Protein AF-A6P7C8-F1 (afdb_monomer)

Structure (mmCIF, N/CA/C/O backbone):
data_AF-A6P7C8-F1
#
_entry.id   AF-A6P7C8-F1
#
loop_
_atom_site.group_PDB
_atom_site.id
_atom_site.type_symbol
_atom_site.label_atom_id
_atom_site.label_alt_id
_atom_site.label_comp_id
_atom_site.label_asym_id
_atom_site.label_entity_id
_atom_site.label_seq_id
_atom_site.pdbx_PDB_ins_code
_atom_site.Cartn_x
_atom_site.Cartn_y
_atom_site.Cartn_z
_atom_site.occupancy
_atom_site.B_iso_or_equiv
_atom_site.auth_seq_id
_atom_site.auth_comp_id
_atom_site.auth_asym_id
_atom_site.auth_atom_id
_atom_site.pdbx_PDB_model_num
ATOM 1 N N . CYS A 1 1 ? 6.472 -12.806 1.464 1.00 48.81 1 CYS A N 1
ATOM 2 C CA . CYS A 1 1 ? 7.279 -13.162 2.666 1.00 48.81 1 CYS A CA 1
ATOM 3 C C . CYS A 1 1 ? 7.886 -14.571 2.507 1.00 48.81 1 CYS A C 1
ATOM 5 O O . CYS A 1 1 ? 7.125 -15.529 2.482 1.00 48.81 1 CYS A O 1
ATOM 7 N N . LYS A 1 2 ? 9.208 -14.730 2.296 1.00 44.69 2 LYS A N 1
ATOM 8 C CA . LYS A 1 2 ? 9.827 -16.045 1.961 1.00 44.69 2 LYS A CA 1
ATOM 9 C C . LYS A 1 2 ? 10.763 -16.634 3.037 1.00 44.69 2 LYS A C 1
ATOM 11 O O . LYS A 1 2 ? 11.218 -17.757 2.859 1.00 44.69 2 LYS A O 1
ATOM 16 N N . THR A 1 3 ? 11.058 -15.936 4.137 1.00 52.66 3 THR A N 1
ATOM 17 C CA . THR A 1 3 ? 12.094 -16.350 5.106 1.00 52.66 3 THR A CA 1
ATOM 18 C C . THR A 1 3 ? 11.578 -16.362 6.548 1.00 52.66 3 THR A C 1
ATOM 20 O O . THR A 1 3 ? 10.946 -15.413 7.005 1.00 52.66 3 THR A O 1
ATOM 23 N N . THR A 1 4 ? 11.937 -17.404 7.304 1.00 58.28 4 THR A N 1
ATOM 24 C CA . THR A 1 4 ? 11.624 -17.595 8.738 1.00 58.28 4 THR A CA 1
ATOM 25 C C . THR A 1 4 ? 12.084 -16.420 9.619 1.00 58.28 4 THR A C 1
ATOM 27 O O . THR A 1 4 ? 11.530 -16.160 10.688 1.00 58.28 4 THR A O 1
ATOM 30 N N . ALA A 1 5 ? 13.083 -15.663 9.153 1.00 62.41 5 ALA A N 1
ATOM 31 C CA . ALA A 1 5 ? 13.573 -14.457 9.813 1.00 62.41 5 ALA A CA 1
ATOM 32 C C . ALA A 1 5 ? 12.548 -13.305 9.791 1.00 62.41 5 ALA A C 1
ATOM 34 O O . ALA A 1 5 ? 12.348 -12.658 10.816 1.00 62.41 5 ALA A O 1
ATOM 35 N N . SER A 1 6 ? 11.857 -13.075 8.667 1.00 62.72 6 SER A N 1
ATOM 36 C CA . SER A 1 6 ? 10.856 -12.003 8.555 1.00 62.72 6 SER A CA 1
ATOM 37 C C . SER A 1 6 ? 9.643 -12.257 9.453 1.00 62.72 6 SER A C 1
ATOM 39 O O . SER A 1 6 ? 9.142 -11.329 10.077 1.00 62.72 6 SER A O 1
ATOM 41 N N . GLU A 1 7 ? 9.219 -13.514 9.587 1.00 68.31 7 GLU A N 1
ATOM 42 C CA . GLU A 1 7 ? 8.116 -13.910 10.475 1.00 68.31 7 GLU A CA 1
ATOM 43 C C . GLU A 1 7 ? 8.477 -13.724 11.957 1.00 68.31 7 GLU A C 1
ATOM 45 O O . GLU A 1 7 ? 7.660 -13.263 12.754 1.00 68.31 7 GLU A O 1
ATOM 50 N N . THR A 1 8 ? 9.724 -14.025 12.328 1.00 71.75 8 THR A N 1
ATOM 51 C CA . THR A 1 8 ? 10.204 -13.864 13.709 1.00 71.75 8 THR A CA 1
ATOM 52 C C . THR A 1 8 ? 10.270 -12.388 14.109 1.00 71.75 8 THR A C 1
ATOM 54 O O . THR A 1 8 ? 9.769 -12.017 15.172 1.00 71.75 8 THR A O 1
ATOM 57 N N . VAL A 1 9 ? 10.805 -11.529 13.233 1.00 75.31 9 VAL A N 1
ATOM 58 C CA . VAL A 1 9 ? 10.829 -10.070 13.441 1.00 75.31 9 VAL A CA 1
ATOM 59 C C . VAL A 1 9 ? 9.409 -9.503 13.487 1.00 75.31 9 VAL A C 1
ATOM 61 O O . VAL A 1 9 ? 9.109 -8.655 14.326 1.00 75.31 9 VAL A O 1
ATOM 64 N N . TRP A 1 10 ? 8.504 -10.010 12.644 1.00 77.19 10 TRP A N 1
ATOM 65 C CA . TRP A 1 10 ? 7.104 -9.594 12.649 1.00 77.19 10 TRP A CA 1
ATOM 66 C C . TRP A 1 10 ? 6.409 -9.904 13.975 1.00 77.19 10 TRP A C 1
ATOM 68 O O . TRP A 1 10 ? 5.734 -9.042 14.538 1.00 77.19 10 TRP A O 1
ATOM 78 N N . ARG A 1 11 ? 6.594 -11.113 14.515 1.00 75.31 11 ARG A N 1
ATOM 79 C CA . ARG A 1 11 ? 6.020 -11.486 15.816 1.00 75.31 11 ARG A CA 1
ATOM 80 C C . ARG A 1 11 ? 6.572 -10.618 16.941 1.00 75.31 11 ARG A C 1
ATOM 82 O O . ARG A 1 11 ? 5.790 -10.124 17.741 1.00 75.31 11 ARG A O 1
ATOM 89 N N . GLN A 1 12 ? 7.880 -10.360 16.956 1.00 76.56 12 GLN A N 1
ATOM 90 C CA . GLN A 1 12 ? 8.496 -9.471 17.945 1.00 76.56 12 GLN A CA 1
ATOM 91 C C . GLN A 1 12 ? 7.923 -8.053 17.880 1.00 76.56 12 GLN A C 1
ATOM 93 O O . GLN A 1 12 ? 7.494 -7.521 18.898 1.00 76.56 12 GLN A O 1
ATOM 98 N N . ALA A 1 13 ? 7.856 -7.455 16.690 1.00 76.44 13 ALA A N 1
ATOM 99 C CA . ALA A 1 13 ? 7.308 -6.112 16.521 1.00 76.44 13 ALA A CA 1
ATOM 100 C C . ALA A 1 13 ? 5.818 -6.025 16.894 1.00 76.44 13 ALA A C 1
ATOM 102 O O . ALA A 1 13 ? 5.374 -5.001 17.409 1.00 76.44 13 ALA A O 1
ATOM 103 N N . THR A 1 14 ? 5.067 -7.113 16.696 1.00 78.31 14 THR A N 1
ATOM 104 C CA . THR A 1 14 ? 3.668 -7.217 17.135 1.00 78.31 14 THR A CA 1
ATOM 105 C C . THR A 1 14 ? 3.567 -7.230 18.661 1.00 78.31 14 THR A C 1
ATOM 107 O O . THR A 1 14 ? 2.759 -6.493 19.212 1.00 78.31 14 THR A O 1
ATOM 110 N N . THR A 1 15 ? 4.435 -7.974 19.359 1.00 78.88 15 THR A N 1
ATOM 111 C CA . THR A 1 15 ? 4.472 -8.004 20.834 1.00 78.88 15 THR A CA 1
ATOM 112 C C . THR A 1 15 ? 4.719 -6.626 21.451 1.00 78.88 15 THR A C 1
ATOM 114 O O . THR A 1 15 ? 4.194 -6.331 22.520 1.00 78.88 15 THR A O 1
ATOM 117 N N . TYR A 1 16 ? 5.509 -5.779 20.787 1.00 80.69 16 TYR A N 1
ATOM 118 C CA . TYR A 1 16 ? 5.839 -4.435 21.268 1.00 80.69 16 TYR A CA 1
ATOM 119 C C . TYR A 1 16 ? 4.923 -3.333 20.716 1.00 80.69 16 TYR A C 1
ATOM 121 O O . TYR A 1 16 ? 5.182 -2.162 20.985 1.00 80.69 16 TYR A O 1
ATOM 129 N N . GLY A 1 17 ? 3.881 -3.680 19.949 1.00 81.25 17 GLY A N 1
ATOM 130 C CA . GLY A 1 17 ? 2.959 -2.699 19.373 1.00 81.25 17 GLY A CA 1
ATOM 131 C C . GLY A 1 17 ? 3.664 -1.677 18.481 1.00 81.2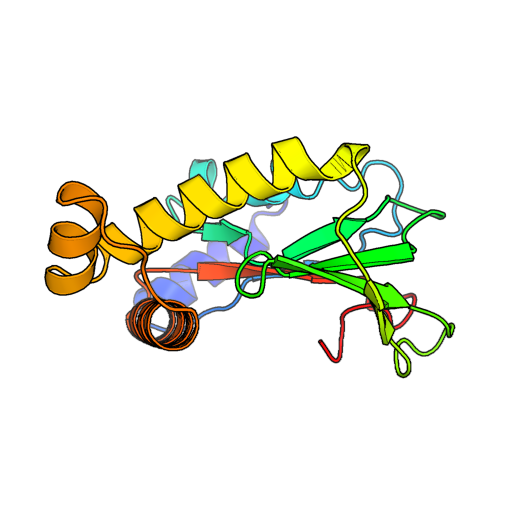5 17 GLY A C 1
ATOM 132 O O . GLY A 1 17 ? 3.342 -0.495 18.525 1.00 81.25 17 GLY A O 1
ATOM 133 N N . VAL A 1 18 ? 4.664 -2.108 17.705 1.00 84.38 18 VAL A N 1
ATOM 134 C CA . VAL A 1 18 ? 5.451 -1.197 16.865 1.00 84.38 18 VAL A CA 1
ATOM 135 C C . VAL A 1 18 ? 4.729 -0.964 15.529 1.00 84.38 18 VAL A C 1
ATOM 137 O O . VAL A 1 18 ? 4.510 -1.939 14.789 1.00 84.38 18 VAL A O 1
ATOM 140 N N . PRO A 1 19 ? 4.410 0.301 15.180 1.00 85.94 19 PRO A N 1
ATOM 141 C CA . PRO A 1 19 ? 3.892 0.678 13.867 1.00 85.94 19 PRO A CA 1
ATOM 142 C C . PRO A 1 19 ? 4.852 0.254 12.763 1.00 85.94 19 PRO A C 1
ATOM 144 O O . PRO A 1 19 ? 6.064 0.470 12.861 1.00 85.94 19 PRO A O 1
ATOM 147 N N . ARG A 1 20 ? 4.322 -0.364 11.709 1.00 84.94 20 ARG A N 1
ATOM 148 C CA . ARG A 1 20 ? 5.135 -0.938 10.635 1.00 84.94 20 ARG A CA 1
ATOM 149 C C . ARG A 1 20 ? 4.587 -0.567 9.277 1.00 84.94 20 ARG A C 1
ATOM 151 O O . ARG A 1 20 ? 3.388 -0.608 9.037 1.00 84.94 20 ARG A O 1
ATOM 158 N N . VAL A 1 21 ? 5.523 -0.302 8.385 1.00 87.06 21 VAL A N 1
ATOM 159 C CA . VAL A 1 21 ? 5.284 -0.093 6.967 1.00 87.06 21 VAL A CA 1
ATOM 160 C C . VAL A 1 21 ? 6.025 -1.194 6.224 1.00 87.06 21 VAL A C 1
ATOM 162 O O . VAL A 1 21 ? 7.169 -1.517 6.562 1.00 87.06 21 VAL A O 1
ATOM 165 N N . VAL A 1 22 ? 5.370 -1.810 5.246 1.00 85.62 22 VAL A N 1
ATOM 166 C CA . VAL A 1 22 ? 5.977 -2.871 4.446 1.00 85.62 22 VAL A CA 1
ATOM 167 C C . VAL A 1 22 ? 6.500 -2.253 3.163 1.00 85.62 22 VAL A C 1
ATOM 169 O O . VAL A 1 22 ? 5.741 -1.682 2.395 1.00 85.62 22 VAL A O 1
ATOM 172 N N . PHE A 1 23 ? 7.791 -2.415 2.903 1.00 84.50 23 PHE A N 1
ATOM 173 C CA . PHE A 1 23 ? 8.394 -2.011 1.640 1.00 84.50 23 PHE A CA 1
ATOM 174 C C . PHE A 1 23 ? 8.852 -3.250 0.871 1.00 84.50 23 PHE A C 1
ATOM 176 O O . PHE A 1 23 ? 9.784 -3.950 1.287 1.00 84.50 23 PHE A O 1
ATOM 183 N N . VAL A 1 24 ? 8.178 -3.547 -0.240 1.00 83.00 24 VAL A N 1
ATOM 184 C CA . VAL A 1 24 ? 8.558 -4.633 -1.145 1.00 83.00 24 VAL A CA 1
ATOM 185 C C . VAL A 1 24 ? 9.664 -4.120 -2.060 1.00 83.00 24 VAL A C 1
ATOM 187 O O . VAL A 1 24 ? 9.429 -3.363 -2.996 1.00 83.00 24 VAL A O 1
ATOM 190 N N . ASN A 1 25 ? 10.890 -4.535 -1.745 1.00 76.12 25 ASN A N 1
ATOM 191 C CA . ASN A 1 25 ? 12.093 -4.177 -2.489 1.00 76.12 25 ASN A CA 1
ATOM 192 C C . ASN A 1 25 ? 12.486 -5.280 -3.488 1.00 76.12 25 ASN A C 1
ATOM 194 O O . ASN A 1 25 ? 12.151 -6.451 -3.294 1.00 76.12 25 ASN A O 1
ATOM 198 N N . LYS A 1 26 ? 13.329 -4.924 -4.464 1.00 67.44 26 LYS A N 1
ATOM 199 C CA . LYS A 1 26 ? 13.892 -5.795 -5.513 1.00 67.44 26 LYS A CA 1
ATOM 200 C C . LYS A 1 26 ? 12.894 -6.220 -6.588 1.00 67.44 26 LYS A C 1
ATOM 202 O O . LYS A 1 26 ? 12.927 -7.365 -7.039 1.00 67.44 26 LYS A O 1
ATOM 207 N N . MET A 1 27 ? 12.052 -5.284 -7.024 1.00 65.81 27 MET A N 1
ATOM 208 C CA . MET A 1 27 ? 11.200 -5.482 -8.203 1.00 65.81 27 MET A CA 1
ATOM 209 C C . MET A 1 27 ? 11.996 -5.674 -9.503 1.00 65.81 27 MET A C 1
ATOM 211 O O . MET A 1 27 ? 11.446 -6.146 -10.485 1.00 65.81 27 MET A O 1
ATOM 215 N N . ASP A 1 28 ? 13.296 -5.374 -9.493 1.00 63.88 28 ASP A N 1
ATOM 216 C CA . ASP A 1 28 ? 14.247 -5.585 -10.589 1.00 63.88 28 ASP A CA 1
ATOM 217 C C . ASP A 1 28 ? 14.673 -7.052 -10.803 1.00 63.88 28 ASP A C 1
ATOM 219 O O . ASP A 1 28 ? 15.397 -7.346 -11.751 1.00 63.88 28 ASP A O 1
ATOM 223 N N . LYS A 1 29 ? 14.252 -7.996 -9.950 1.00 64.88 29 LYS A N 1
ATOM 224 C CA . LYS A 1 29 ? 14.655 -9.408 -10.064 1.00 64.88 29 LYS A CA 1
ATOM 225 C C . LYS A 1 29 ? 13.652 -10.270 -10.818 1.00 64.88 29 LYS A C 1
ATOM 227 O O . LYS A 1 29 ? 12.456 -10.170 -10.578 1.00 64.88 29 LYS A O 1
ATOM 232 N N . ILE A 1 30 ? 14.184 -11.229 -11.584 1.00 58.25 30 ILE A N 1
ATOM 233 C CA . ILE A 1 30 ? 13.390 -12.237 -12.295 1.00 58.25 30 ILE A CA 1
ATOM 234 C C . ILE A 1 30 ? 12.431 -12.963 -11.341 1.00 58.25 30 ILE A C 1
ATOM 236 O O . ILE A 1 30 ? 12.868 -13.566 -10.352 1.00 58.25 30 ILE A O 1
ATOM 240 N N . GLY A 1 31 ? 11.131 -12.898 -11.641 1.00 62.50 31 GLY A N 1
ATOM 241 C CA . GLY A 1 31 ? 10.061 -13.477 -10.817 1.00 62.50 31 GLY A CA 1
ATOM 242 C C . GLY A 1 31 ? 9.643 -12.631 -9.606 1.00 62.50 31 GLY A C 1
ATOM 243 O O . GLY A 1 31 ? 9.122 -13.180 -8.627 1.00 62.50 31 GLY A O 1
ATOM 244 N N . ALA A 1 32 ? 9.906 -11.321 -9.628 1.00 67.00 32 ALA A N 1
ATOM 245 C CA . ALA A 1 32 ? 9.358 -10.382 -8.658 1.00 67.00 32 ALA A CA 1
ATOM 246 C C . ALA A 1 32 ? 7.854 -10.194 -8.891 1.00 67.00 32 ALA A C 1
ATOM 248 O O . ALA A 1 32 ? 7.429 -9.521 -9.823 1.00 67.00 32 ALA A O 1
ATOM 249 N N . ASP A 1 33 ? 7.056 -10.782 -8.005 1.00 79.19 33 ASP A N 1
ATOM 250 C CA . ASP A 1 33 ? 5.606 -10.630 -7.996 1.00 79.19 33 ASP A CA 1
ATOM 251 C C . ASP A 1 33 ? 5.186 -9.879 -6.725 1.00 79.19 33 ASP A C 1
ATOM 253 O O . ASP A 1 33 ? 5.332 -10.363 -5.589 1.00 79.19 33 ASP A O 1
ATOM 257 N N . PHE A 1 34 ? 4.725 -8.645 -6.934 1.00 82.62 34 PHE A N 1
ATOM 258 C CA . PHE A 1 34 ? 4.286 -7.751 -5.872 1.00 82.62 34 PHE A CA 1
ATOM 259 C C . PHE A 1 34 ? 2.995 -8.253 -5.222 1.00 82.62 34 PHE A C 1
ATOM 261 O O . PHE A 1 34 ? 2.944 -8.383 -3.997 1.00 82.62 34 PHE A O 1
ATOM 268 N N . LEU A 1 35 ? 1.995 -8.618 -6.025 1.00 83.00 35 LEU A N 1
ATOM 269 C CA . LEU A 1 35 ? 0.699 -9.095 -5.544 1.00 83.00 35 LEU A CA 1
ATOM 270 C C . LEU A 1 35 ? 0.851 -10.393 -4.753 1.00 83.00 35 LEU A C 1
ATOM 272 O O . LEU A 1 35 ? 0.318 -10.519 -3.650 1.00 83.00 35 LEU A O 1
ATOM 276 N N . TYR A 1 36 ? 1.683 -11.315 -5.232 1.00 84.44 36 TYR A N 1
ATOM 277 C CA . TYR A 1 36 ? 2.025 -12.527 -4.491 1.00 84.44 36 TYR A CA 1
ATOM 278 C C . TYR A 1 36 ? 2.721 -12.218 -3.155 1.00 84.44 36 TYR A C 1
ATOM 280 O O . TYR A 1 36 ? 2.511 -12.896 -2.141 1.00 84.44 36 TYR A O 1
ATOM 288 N N . SER A 1 37 ? 3.571 -11.188 -3.124 1.00 83.00 37 SER A N 1
ATOM 289 C CA . SER A 1 37 ? 4.253 -10.759 -1.901 1.00 83.00 37 SER A CA 1
ATOM 290 C C . SER A 1 37 ? 3.284 -10.162 -0.882 1.00 83.00 37 SER A C 1
ATOM 292 O O . SER A 1 37 ? 3.420 -10.478 0.303 1.00 83.00 37 SER A O 1
ATOM 294 N N . VAL A 1 38 ? 2.302 -9.374 -1.334 1.00 85.25 38 VAL A N 1
ATOM 295 C CA . VAL A 1 38 ? 1.200 -8.843 -0.515 1.00 85.25 38 VAL A CA 1
ATOM 296 C C . VAL A 1 38 ? 0.322 -9.982 0.008 1.00 85.25 38 VAL A C 1
ATOM 298 O O . VAL A 1 38 ? 0.120 -10.088 1.217 1.00 85.25 38 VAL A O 1
ATOM 301 N N . GLY A 1 39 ? -0.106 -10.900 -0.864 1.00 84.56 39 GLY A N 1
ATOM 302 C CA . GLY A 1 39 ? -0.922 -12.059 -0.487 1.00 84.56 39 GLY A CA 1
ATOM 303 C C . GLY A 1 39 ? -0.239 -12.936 0.563 1.00 84.56 39 GLY A C 1
ATOM 304 O O . GLY A 1 39 ? -0.808 -13.217 1.614 1.00 84.56 39 GLY A O 1
ATOM 305 N N . THR A 1 40 ? 1.048 -13.255 0.379 1.00 83.06 40 THR A N 1
ATOM 306 C CA . THR A 1 40 ? 1.780 -14.041 1.389 1.00 83.06 40 THR A CA 1
ATOM 307 C C . THR A 1 40 ? 1.935 -13.339 2.737 1.00 83.06 40 THR A C 1
ATOM 309 O O . THR A 1 40 ? 2.140 -14.031 3.734 1.00 83.06 40 THR A O 1
ATOM 312 N N . LEU A 1 41 ? 1.885 -12.004 2.808 1.00 82.50 41 LEU A N 1
ATOM 313 C CA . LEU A 1 41 ? 1.864 -11.296 4.094 1.00 82.50 41 LEU A CA 1
ATOM 314 C C . LEU A 1 41 ? 0.528 -11.511 4.806 1.00 82.50 41 LEU A C 1
ATOM 316 O O . LEU A 1 41 ? 0.537 -11.845 5.989 1.00 82.50 41 LEU A O 1
ATOM 320 N N . ARG A 1 42 ? -0.593 -11.400 4.087 1.00 82.88 42 ARG A N 1
ATOM 321 C CA . ARG A 1 42 ? -1.930 -11.661 4.639 1.00 82.88 42 ARG A CA 1
ATOM 322 C C . ARG A 1 42 ? -2.066 -13.111 5.094 1.00 82.88 42 ARG A C 1
ATOM 324 O O . ARG A 1 42 ? -2.358 -13.359 6.258 1.00 82.88 42 ARG A O 1
ATOM 331 N N . ASP A 1 43 ? -1.730 -14.061 4.227 1.00 82.50 43 ASP A N 1
ATOM 332 C CA . ASP A 1 43 ? -1.951 -15.486 4.492 1.00 82.50 43 ASP A CA 1
ATOM 333 C C . ASP A 1 43 ? -1.075 -16.027 5.627 1.00 82.50 43 ASP A C 1
ATOM 335 O O . ASP A 1 43 ? -1.520 -16.837 6.439 1.00 82.50 43 ASP A O 1
ATOM 339 N N . ARG A 1 44 ? 0.197 -15.606 5.693 1.00 80.50 44 ARG A N 1
ATOM 340 C CA . ARG A 1 44 ? 1.156 -16.165 6.663 1.00 80.50 44 ARG A CA 1
ATOM 341 C C . ARG A 1 44 ? 1.222 -15.400 7.971 1.00 80.50 44 ARG A C 1
ATOM 343 O O . ARG A 1 44 ? 1.463 -16.006 9.013 1.00 80.50 44 ARG A O 1
ATOM 350 N N . LEU A 1 45 ? 1.099 -14.075 7.915 1.00 78.12 45 LEU A N 1
ATOM 351 C CA . LEU A 1 45 ? 1.236 -13.221 9.094 1.00 78.12 45 LEU A CA 1
ATOM 352 C C . LEU A 1 45 ? -0.117 -12.810 9.669 1.00 78.12 45 LEU A C 1
ATOM 354 O O . LEU A 1 45 ? -0.119 -12.192 10.731 1.00 78.12 45 LEU A O 1
ATOM 358 N N . GLN A 1 46 ? -1.226 -13.131 8.984 1.00 80.38 46 GLN A N 1
ATOM 359 C CA . GLN A 1 46 ? -2.575 -12.653 9.316 1.00 80.38 46 GLN A CA 1
ATOM 360 C C . GLN A 1 46 ? -2.593 -11.134 9.525 1.00 80.38 46 GLN A C 1
ATOM 362 O O . GLN A 1 46 ? -3.285 -10.604 10.387 1.00 80.38 46 GLN A O 1
ATOM 367 N N . ALA A 1 47 ? -1.752 -10.438 8.759 1.00 82.38 47 ALA A N 1
ATOM 368 C CA . ALA A 1 47 ? -1.605 -9.000 8.820 1.00 82.38 47 ALA A CA 1
ATOM 369 C C . ALA A 1 47 ? -2.593 -8.357 7.851 1.00 82.38 47 ALA A C 1
ATOM 371 O O . ALA A 1 47 ? -2.666 -8.772 6.693 1.00 82.38 47 ALA A O 1
ATOM 372 N N . ASN A 1 48 ? -3.277 -7.307 8.301 1.00 86.56 48 ASN A N 1
ATOM 373 C CA . ASN A 1 48 ? -4.112 -6.457 7.458 1.00 86.56 48 ASN A CA 1
ATOM 374 C C . ASN A 1 48 ? -3.231 -5.570 6.552 1.00 86.56 48 ASN A C 1
ATOM 376 O O . ASN A 1 48 ? -3.061 -4.369 6.770 1.00 86.56 48 ASN A O 1
ATOM 380 N N . ALA A 1 49 ? -2.528 -6.206 5.613 1.00 87.75 49 ALA A N 1
ATOM 381 C CA . ALA A 1 49 ? -1.532 -5.575 4.761 1.00 87.75 49 ALA A CA 1
ATOM 382 C C . ALA A 1 49 ? -2.135 -5.258 3.392 1.00 87.75 49 ALA A C 1
ATOM 384 O O . ALA A 1 49 ? -2.440 -6.176 2.632 1.00 87.75 49 ALA A O 1
ATOM 385 N N . HIS A 1 50 ? -2.308 -3.980 3.060 1.00 89.88 50 HIS A N 1
ATOM 386 C CA . HIS A 1 50 ? -2.897 -3.551 1.786 1.00 89.88 50 HIS A CA 1
ATOM 387 C C . HIS A 1 50 ? -1.895 -2.757 0.960 1.00 89.88 50 HIS A C 1
ATOM 389 O O . HIS A 1 50 ? -1.131 -1.947 1.487 1.00 89.88 50 HIS A O 1
ATOM 395 N N . ALA A 1 51 ? -1.896 -3.018 -0.345 1.00 90.25 51 ALA A N 1
ATOM 396 C CA . ALA A 1 51 ? -1.121 -2.241 -1.293 1.00 90.25 51 ALA A CA 1
ATOM 397 C C . ALA A 1 51 ? -1.661 -0.811 -1.329 1.00 90.25 51 ALA A C 1
ATOM 399 O O . ALA A 1 51 ? -2.848 -0.605 -1.560 1.00 90.25 51 ALA A O 1
ATOM 400 N N . ILE A 1 52 ? -0.780 0.159 -1.095 1.00 90.12 52 ILE A N 1
ATOM 401 C CA . ILE A 1 52 ? -1.070 1.580 -1.339 1.00 90.12 52 ILE A CA 1
ATOM 402 C C . ILE A 1 52 ? -0.419 2.071 -2.633 1.00 90.12 52 ILE A C 1
ATOM 404 O O . ILE A 1 52 ? -0.802 3.104 -3.170 1.00 90.12 52 ILE A O 1
ATOM 408 N N . GLN A 1 53 ? 0.544 1.303 -3.145 1.00 88.81 53 GLN A N 1
ATOM 409 C CA . GLN A 1 53 ? 1.210 1.547 -4.412 1.00 88.81 53 GLN A CA 1
ATOM 410 C C . GLN A 1 53 ? 1.244 0.267 -5.244 1.00 88.81 53 GLN A C 1
ATOM 412 O O . GLN A 1 53 ? 1.410 -0.825 -4.696 1.00 88.81 53 GLN A O 1
ATOM 417 N N . LEU A 1 54 ? 1.134 0.410 -6.562 1.00 88.12 54 LEU A N 1
ATOM 418 C CA . LEU A 1 54 ? 1.265 -0.679 -7.527 1.00 88.12 54 LEU A CA 1
ATOM 419 C C . LEU A 1 54 ? 2.458 -0.399 -8.460 1.00 88.12 54 LEU A C 1
ATOM 421 O O . LEU A 1 54 ? 2.579 0.714 -8.963 1.00 88.12 54 LEU A O 1
ATOM 425 N N . PRO A 1 55 ? 3.368 -1.356 -8.699 1.00 86.62 55 PRO A N 1
ATOM 426 C CA . PRO A 1 55 ? 4.474 -1.144 -9.626 1.00 86.62 55 PRO A CA 1
ATOM 427 C C . PRO A 1 55 ? 3.992 -1.157 -11.083 1.00 86.62 55 PRO A C 1
ATOM 429 O O . PRO A 1 55 ? 3.192 -2.010 -11.464 1.00 86.62 55 PRO A O 1
ATOM 432 N N . ILE A 1 56 ? 4.526 -0.249 -11.901 1.00 85.56 56 ILE A N 1
ATOM 433 C CA . ILE A 1 56 ? 4.349 -0.257 -13.357 1.00 85.56 56 ILE A CA 1
ATOM 434 C C . ILE A 1 56 ? 5.524 -1.013 -13.968 1.00 85.56 56 ILE A C 1
ATOM 436 O O . ILE A 1 56 ? 6.682 -0.591 -13.860 1.00 85.56 56 ILE A O 1
ATOM 440 N N . GLY A 1 57 ? 5.206 -2.139 -14.601 1.00 81.00 57 GLY A N 1
ATOM 441 C CA . GLY A 1 57 ? 6.183 -3.092 -15.103 1.00 81.00 57 GLY A CA 1
ATOM 442 C C . GLY A 1 57 ? 6.894 -3.879 -13.997 1.00 81.00 57 GLY A C 1
ATOM 443 O O . GLY A 1 57 ? 6.611 -3.763 -12.803 1.00 81.00 57 GLY A O 1
ATOM 444 N N . ALA A 1 58 ? 7.831 -4.725 -14.410 1.00 74.12 58 ALA A N 1
ATOM 445 C CA . ALA A 1 58 ? 8.629 -5.567 -13.529 1.00 74.12 58 ALA A CA 1
ATOM 446 C C . ALA A 1 58 ? 10.037 -5.741 -14.105 1.00 74.12 58 ALA A C 1
ATOM 448 O O . ALA A 1 58 ? 10.264 -5.537 -15.300 1.00 74.12 58 ALA A O 1
ATOM 449 N N . GLU A 1 59 ? 10.976 -6.155 -13.258 1.00 71.94 59 GLU A N 1
ATOM 450 C CA . GLU A 1 59 ? 12.337 -6.516 -13.649 1.00 71.94 59 GLU A CA 1
ATOM 451 C C . GLU A 1 59 ? 13.087 -5.343 -14.314 1.00 71.94 59 GLU A C 1
ATOM 453 O O . GLU A 1 59 ? 13.309 -4.277 -13.716 1.00 71.94 59 GLU A O 1
ATOM 458 N N . ASP A 1 60 ? 13.489 -5.530 -15.569 1.00 68.62 60 ASP A N 1
ATOM 459 C CA . ASP A 1 60 ? 14.146 -4.505 -16.363 1.00 68.62 60 ASP A CA 1
ATOM 460 C C . ASP A 1 60 ? 13.200 -3.412 -16.855 1.00 68.62 60 ASP A C 1
ATOM 462 O O . ASP A 1 60 ? 13.639 -2.271 -16.995 1.00 68.62 60 ASP A O 1
ATOM 466 N N . ASN A 1 61 ? 11.905 -3.717 -16.939 1.00 74.00 61 ASN A N 1
ATOM 467 C CA . ASN A 1 61 ? 10.847 -2.814 -17.390 1.00 74.00 61 ASN A CA 1
ATOM 468 C C . ASN A 1 61 ? 10.146 -2.088 -16.228 1.00 74.00 61 ASN A C 1
ATOM 470 O O . ASN A 1 61 ? 9.022 -1.625 -16.382 1.00 74.00 61 ASN A O 1
ATOM 474 N N . PHE A 1 62 ? 10.756 -2.024 -15.038 1.00 76.38 62 PHE A N 1
ATOM 475 C CA . PHE A 1 62 ? 10.207 -1.223 -13.943 1.00 76.38 62 PHE A CA 1
ATOM 476 C C . PHE A 1 62 ? 10.385 0.275 -14.240 1.00 76.38 62 PHE A C 1
ATOM 478 O O . PHE A 1 62 ? 11.484 0.836 -14.115 1.00 76.38 62 PHE A O 1
ATOM 485 N N . GLU A 1 63 ? 9.289 0.909 -14.646 1.00 77.56 63 GLU A N 1
ATOM 486 C CA . GLU A 1 63 ? 9.267 2.279 -15.170 1.00 77.56 63 GLU A CA 1
ATOM 487 C C . GLU A 1 63 ? 8.636 3.281 -14.200 1.00 77.56 63 GLU A C 1
ATOM 489 O O . GLU A 1 63 ? 8.964 4.469 -14.241 1.00 77.56 63 GLU A O 1
ATOM 494 N N . GLY A 1 64 ? 7.786 2.818 -13.283 1.00 82.00 64 GLY A N 1
ATOM 495 C CA . GLY A 1 64 ? 7.023 3.707 -12.418 1.00 82.00 64 GLY A CA 1
ATOM 496 C C . GLY A 1 64 ? 6.278 3.008 -11.291 1.00 82.00 64 GLY A C 1
ATOM 497 O O . GLY A 1 64 ? 6.355 1.791 -11.118 1.00 82.00 64 GLY A O 1
ATOM 498 N N . ILE A 1 65 ? 5.541 3.805 -10.528 1.00 87.00 65 ILE A N 1
ATOM 499 C CA . ILE A 1 65 ? 4.613 3.356 -9.490 1.00 87.00 65 ILE A CA 1
ATOM 500 C C . ILE A 1 65 ? 3.270 4.056 -9.674 1.00 87.00 65 ILE A C 1
ATOM 502 O O . ILE A 1 65 ? 3.215 5.201 -10.099 1.00 87.00 65 ILE A O 1
ATOM 506 N N . ILE A 1 66 ? 2.184 3.386 -9.333 1.00 89.00 66 ILE A N 1
ATOM 507 C CA . ILE A 1 66 ? 0.840 3.948 -9.273 1.00 89.00 66 ILE A CA 1
ATOM 508 C C . ILE A 1 66 ? 0.514 4.158 -7.807 1.00 89.00 66 ILE A C 1
ATOM 510 O O . ILE A 1 66 ? 0.570 3.209 -7.028 1.00 89.00 66 ILE A O 1
ATOM 514 N N . ASP A 1 67 ? 0.176 5.384 -7.439 1.00 89.44 67 ASP A N 1
ATOM 515 C CA . ASP A 1 67 ? -0.393 5.711 -6.141 1.00 89.44 67 ASP A CA 1
ATOM 516 C C . ASP A 1 67 ? -1.904 5.436 -6.178 1.00 89.44 67 ASP A C 1
ATOM 518 O O . ASP A 1 67 ? -2.641 6.059 -6.943 1.00 89.44 67 ASP A O 1
ATOM 522 N N . LEU A 1 68 ? -2.368 4.489 -5.358 1.00 89.00 68 LEU A N 1
ATOM 523 C CA . LEU A 1 68 ? -3.779 4.090 -5.286 1.00 89.00 68 LEU A CA 1
ATOM 524 C C . LEU A 1 68 ? -4.621 5.036 -4.413 1.00 89.00 68 LEU A C 1
ATOM 526 O O . LEU A 1 68 ? -5.849 5.041 -4.505 1.00 89.00 68 LEU A O 1
ATOM 530 N N . VAL A 1 69 ? -3.972 5.833 -3.560 1.00 88.00 69 VAL A N 1
ATOM 531 C CA . VAL A 1 69 ? -4.617 6.818 -2.683 1.00 88.00 69 VAL A CA 1
ATOM 532 C C . VAL A 1 69 ? -4.997 8.052 -3.493 1.00 88.00 69 VAL A C 1
ATOM 534 O O . VAL A 1 69 ? -6.133 8.515 -3.406 1.00 88.00 69 VAL A O 1
ATOM 537 N N . GLU A 1 70 ? -4.064 8.568 -4.296 1.00 86.31 70 GLU A N 1
ATOM 538 C CA . GLU A 1 70 ? -4.301 9.728 -5.171 1.00 86.31 70 GLU A CA 1
ATOM 539 C C . GLU A 1 70 ? -4.810 9.342 -6.566 1.00 86.31 70 GLU A C 1
ATOM 541 O O . GLU A 1 70 ? -5.323 10.199 -7.283 1.00 86.31 70 GLU A O 1
ATOM 546 N N . ASN A 1 71 ? -4.738 8.056 -6.921 1.00 87.00 71 ASN A N 1
ATOM 547 C CA . ASN A 1 71 ? -5.112 7.514 -8.228 1.00 87.00 71 ASN A CA 1
ATOM 548 C C . ASN A 1 71 ? -4.289 8.116 -9.385 1.00 87.00 71 ASN A C 1
ATOM 550 O O . ASN A 1 71 ? -4.826 8.488 -10.429 1.00 87.00 71 ASN A O 1
ATOM 554 N N . VAL A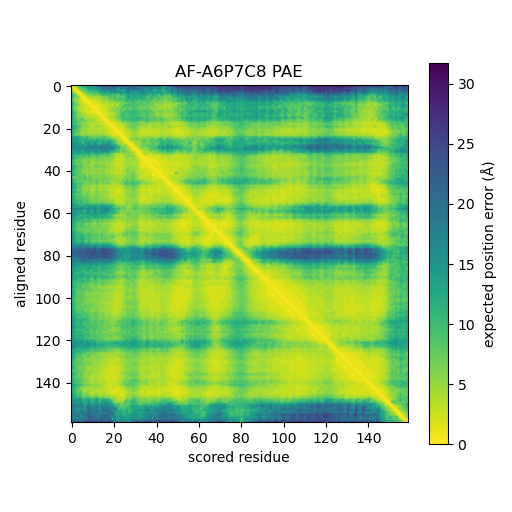 1 72 ? -2.973 8.229 -9.179 1.00 87.12 72 VAL A N 1
ATOM 555 C CA . VAL A 1 72 ? -2.015 8.851 -10.110 1.00 87.12 72 VAL A CA 1
ATOM 556 C C . VAL A 1 72 ? -0.865 7.889 -10.391 1.00 87.12 72 VAL A C 1
ATOM 558 O O . VAL A 1 72 ? -0.354 7.236 -9.483 1.00 87.12 72 VAL A O 1
ATOM 561 N N . ALA A 1 73 ? -0.421 7.813 -11.646 1.00 87.31 73 ALA A N 1
ATOM 562 C CA . ALA A 1 73 ? 0.771 7.067 -12.030 1.00 87.31 73 ALA A CA 1
ATOM 563 C C . ALA A 1 73 ? 1.999 7.983 -12.058 1.00 87.31 73 ALA A C 1
ATOM 565 O O . ALA A 1 73 ? 2.019 8.985 -12.762 1.00 87.31 73 ALA A O 1
ATOM 566 N N . TYR A 1 74 ? 3.048 7.623 -11.334 1.00 85.38 74 TYR A N 1
ATOM 567 C CA . TYR A 1 74 ? 4.338 8.299 -11.335 1.00 85.38 74 TYR A CA 1
ATOM 568 C C . TYR A 1 74 ? 5.345 7.504 -12.159 1.00 85.38 74 TYR A C 1
ATOM 570 O O . TYR A 1 74 ? 5.716 6.386 -11.798 1.00 85.38 74 TYR A O 1
ATOM 578 N N . PHE A 1 75 ? 5.828 8.095 -13.249 1.00 83.69 75 PHE A N 1
ATOM 579 C CA . PHE A 1 75 ? 6.882 7.514 -14.083 1.00 83.69 75 PHE A CA 1
ATOM 580 C C . PHE A 1 75 ? 8.225 8.153 -13.756 1.00 83.69 75 PHE A C 1
ATOM 582 O O . PHE A 1 75 ? 8.326 9.379 -13.711 1.00 83.69 75 PHE A O 1
ATOM 589 N N . TYR A 1 76 ? 9.257 7.338 -13.544 1.00 76.50 76 TYR A N 1
ATOM 590 C CA . TYR A 1 76 ? 10.599 7.836 -13.247 1.00 76.50 76 TYR A CA 1
ATOM 591 C C . TYR A 1 76 ? 11.331 8.197 -14.537 1.00 76.50 76 TYR A C 1
ATOM 593 O O . TYR A 1 76 ? 11.604 7.323 -15.361 1.00 76.50 76 TYR A O 1
ATOM 601 N N . GLU A 1 77 ? 11.677 9.475 -14.689 1.00 69.25 77 GLU A N 1
ATOM 602 C CA . GLU A 1 77 ? 12.401 9.978 -15.862 1.00 69.25 77 GLU A CA 1
ATOM 603 C C . GLU A 1 77 ? 13.922 9.808 -15.751 1.00 69.25 77 GLU A C 1
ATOM 605 O O . GLU A 1 77 ? 14.629 9.866 -16.757 1.00 69.25 77 GLU A O 1
ATOM 610 N N . ASP A 1 78 ? 14.445 9.613 -14.538 1.00 63.03 78 ASP A N 1
ATOM 611 C CA . ASP A 1 78 ? 15.874 9.490 -14.273 1.00 63.03 78 ASP A CA 1
ATOM 612 C C . ASP A 1 78 ? 16.245 8.176 -13.560 1.00 63.03 78 ASP A C 1
ATOM 614 O O . ASP A 1 78 ? 15.462 7.560 -12.833 1.00 63.03 78 ASP A O 1
ATOM 618 N N . ASP A 1 79 ? 17.495 7.749 -13.751 1.00 58.31 79 ASP A N 1
ATOM 619 C CA . ASP A 1 79 ? 18.087 6.591 -13.057 1.00 58.31 79 ASP A CA 1
ATOM 620 C C . ASP A 1 79 ? 18.330 6.855 -11.556 1.00 58.31 79 ASP A C 1
ATOM 622 O O . ASP A 1 79 ? 18.734 5.967 -10.804 1.00 58.31 79 ASP A O 1
ATOM 626 N N . LEU A 1 80 ? 18.114 8.097 -11.114 1.00 58.69 80 LEU A N 1
ATOM 627 C CA . LEU A 1 80 ? 18.229 8.538 -9.724 1.00 58.69 80 LEU A CA 1
ATOM 628 C C . LEU A 1 80 ? 16.876 8.550 -8.992 1.00 58.69 80 LEU A C 1
ATOM 630 O O . LEU A 1 80 ? 16.860 8.781 -7.785 1.00 58.69 80 LEU A O 1
ATOM 634 N N . GLY A 1 81 ? 15.759 8.328 -9.696 1.00 57.56 81 GLY A N 1
ATOM 635 C CA . GLY A 1 81 ? 14.393 8.387 -9.166 1.00 57.56 81 GLY A CA 1
ATOM 636 C C . GLY A 1 81 ? 14.004 9.731 -8.541 1.00 57.56 81 GLY A C 1
ATOM 637 O O . GLY A 1 81 ? 13.105 9.770 -7.703 1.00 57.56 81 GLY A O 1
ATOM 638 N N . THR A 1 82 ? 14.697 10.819 -8.892 1.00 58.28 82 THR A N 1
ATOM 639 C CA . THR A 1 82 ? 14.498 12.158 -8.310 1.00 58.28 82 THR A CA 1
ATOM 640 C C . THR A 1 82 ? 13.450 12.954 -9.082 1.00 58.28 82 THR A C 1
ATOM 642 O O . THR A 1 82 ? 12.773 13.806 -8.505 1.00 58.28 82 THR A O 1
ATOM 645 N N . ARG A 1 83 ? 13.284 12.672 -10.379 1.00 57.91 83 ARG A N 1
ATOM 646 C CA . ARG A 1 83 ? 12.242 13.269 -11.219 1.00 57.91 83 ARG A CA 1
ATOM 647 C C . ARG A 1 83 ? 11.205 12.214 -11.562 1.00 57.91 83 ARG A C 1
ATOM 649 O O . ARG A 1 83 ? 11.504 11.217 -12.220 1.00 57.91 83 ARG A O 1
ATOM 656 N N . SER A 1 84 ? 9.989 12.451 -11.090 1.00 71.00 84 SER A N 1
ATOM 657 C CA . SER A 1 84 ? 8.823 11.663 -11.458 1.00 71.00 84 SER A CA 1
ATOM 658 C C . SER A 1 84 ? 7.768 12.568 -12.072 1.00 71.00 84 SER A C 1
ATOM 660 O O . SER A 1 84 ? 7.501 13.654 -11.556 1.00 71.00 84 SER A O 1
ATOM 662 N N . ASP A 1 85 ? 7.192 12.117 -13.180 1.00 77.94 85 ASP A N 1
ATOM 663 C CA . ASP A 1 85 ? 6.045 12.771 -13.795 1.00 77.94 85 ASP A CA 1
ATOM 664 C C . ASP A 1 85 ? 4.768 12.053 -13.388 1.00 77.94 85 ASP A C 1
ATOM 666 O O . ASP A 1 85 ? 4.625 10.847 -13.613 1.00 77.94 85 ASP A O 1
ATOM 670 N N . ALA A 1 86 ? 3.834 12.823 -12.832 1.00 82.19 86 ALA A N 1
ATOM 671 C CA . ALA A 1 86 ? 2.462 12.396 -12.625 1.00 82.19 86 ALA A CA 1
ATOM 672 C C . ALA A 1 86 ? 1.741 12.310 -13.978 1.00 82.19 86 ALA A C 1
ATOM 674 O O . ALA A 1 86 ? 1.620 13.299 -14.706 1.00 82.19 86 ALA A O 1
ATOM 675 N N . LYS A 1 87 ? 1.259 11.118 -14.309 1.00 86.25 87 LYS A N 1
ATOM 676 C CA . LYS A 1 87 ? 0.494 10.790 -15.510 1.00 86.25 87 LYS A CA 1
ATOM 677 C C . LYS A 1 87 ? -0.748 9.990 -15.125 1.00 86.25 87 LYS A C 1
ATOM 679 O O . LYS A 1 87 ? -0.898 9.528 -13.992 1.00 86.25 87 LYS A O 1
ATOM 684 N N . GLU A 1 88 ? -1.646 9.833 -16.087 1.00 86.81 88 GLU A N 1
ATOM 685 C CA . GLU A 1 88 ? -2.787 8.933 -15.943 1.00 86.81 88 GLU A CA 1
ATOM 686 C C . GLU A 1 88 ? -2.325 7.473 -15.876 1.00 86.81 88 GLU A C 1
ATOM 688 O O . GLU A 1 88 ? -1.297 7.093 -16.448 1.00 86.81 88 GLU A O 1
ATOM 693 N N . ILE A 1 89 ? -3.093 6.657 -15.154 1.00 87.31 89 ILE A N 1
ATOM 694 C CA . ILE A 1 89 ? -2.837 5.225 -15.020 1.00 87.31 89 ILE A CA 1
ATOM 695 C C . ILE A 1 89 ? -3.008 4.564 -16.395 1.00 87.31 89 ILE A C 1
ATOM 697 O O . ILE A 1 89 ? -4.050 4.759 -17.025 1.00 87.31 89 ILE A O 1
ATOM 701 N N . PRO A 1 90 ? -2.023 3.783 -16.879 1.00 86.88 90 PRO A N 1
ATOM 702 C CA . PRO A 1 90 ? -2.164 3.063 -18.139 1.00 86.88 90 PRO A CA 1
ATOM 703 C C . PRO A 1 90 ? -3.360 2.111 -18.105 1.00 86.88 90 PRO A C 1
ATOM 705 O O . PRO A 1 90 ? -3.599 1.460 -17.091 1.00 86.88 90 PRO A O 1
ATOM 708 N N . GLU A 1 91 ? -4.063 1.972 -19.231 1.00 87.44 91 GLU A N 1
ATOM 709 C CA . GLU A 1 91 ? -5.292 1.165 -19.314 1.00 87.44 91 GLU A CA 1
ATOM 710 C C . GLU A 1 91 ? -5.080 -0.291 -18.861 1.00 87.44 91 GLU A C 1
ATOM 712 O O . GLU A 1 91 ? -5.945 -0.871 -18.217 1.00 87.44 91 GLU A O 1
ATOM 717 N N . GLU A 1 92 ? -3.891 -0.851 -19.112 1.00 87.31 92 GLU A N 1
ATOM 718 C CA . GLU A 1 92 ? -3.504 -2.202 -18.678 1.00 87.31 92 GLU A CA 1
ATOM 719 C C . GLU A 1 92 ? -3.538 -2.385 -17.151 1.00 87.31 92 GLU A C 1
ATOM 721 O O . GLU A 1 92 ? -3.859 -3.466 -16.663 1.00 87.31 92 GLU A O 1
ATOM 726 N N . TYR A 1 93 ? -3.239 -1.330 -16.391 1.00 86.81 93 TYR A N 1
ATOM 727 C CA . TYR A 1 93 ? -3.199 -1.365 -14.928 1.00 86.81 93 TYR A CA 1
ATOM 728 C C . TYR A 1 93 ? -4.452 -0.787 -14.278 1.00 86.81 93 TYR A C 1
ATOM 730 O O . TYR A 1 93 ? -4.583 -0.853 -13.060 1.00 86.81 93 TYR A O 1
ATOM 738 N N . LYS A 1 94 ? -5.369 -0.216 -15.060 1.00 87.69 94 LYS A N 1
ATOM 739 C CA . LYS A 1 94 ? -6.526 0.511 -14.538 1.00 87.69 94 LYS A CA 1
ATOM 740 C C . LYS A 1 94 ? -7.486 -0.399 -13.778 1.00 87.69 94 LYS A C 1
ATOM 742 O O . LYS A 1 94 ? -7.828 -0.093 -12.644 1.00 87.69 94 LYS A O 1
ATOM 747 N N . GLU A 1 95 ? -7.829 -1.548 -14.356 1.00 89.88 95 GLU A N 1
ATOM 748 C CA . GLU A 1 95 ? -8.698 -2.543 -13.713 1.00 89.88 95 GLU A CA 1
ATOM 749 C C . GLU A 1 95 ? -8.077 -3.071 -12.407 1.00 89.88 95 GLU A C 1
ATOM 751 O O . GLU A 1 95 ? -8.735 -3.120 -11.370 1.00 89.88 95 GLU A O 1
ATOM 756 N N . GLN A 1 96 ? -6.772 -3.367 -12.419 1.00 88.12 96 GLN A N 1
ATOM 757 C CA . GLN A 1 96 ? -6.050 -3.811 -11.220 1.00 88.12 96 GLN A CA 1
ATOM 758 C C . GLN A 1 96 ? -5.955 -2.717 -10.150 1.00 88.12 96 GLN A C 1
ATOM 760 O O . GLN A 1 96 ? -6.082 -2.996 -8.958 1.00 88.12 96 GLN A O 1
ATOM 765 N N . ALA A 1 97 ? -5.707 -1.471 -10.556 1.00 88.81 97 ALA A N 1
ATOM 766 C CA . ALA A 1 97 ? -5.650 -0.337 -9.645 1.00 88.81 97 ALA A CA 1
ATOM 767 C C . ALA A 1 97 ? -7.015 -0.086 -8.993 1.00 88.81 97 ALA A C 1
ATOM 769 O O . ALA A 1 97 ? -7.069 0.150 -7.789 1.00 88.81 97 ALA A O 1
ATOM 770 N N . GLU A 1 98 ? -8.108 -0.194 -9.752 1.00 90.12 98 GLU A N 1
ATOM 771 C CA . GLU A 1 98 ? -9.472 -0.087 -9.230 1.00 90.12 98 GLU A CA 1
ATOM 772 C C . GLU A 1 98 ? -9.775 -1.197 -8.216 1.00 90.12 98 GLU A C 1
ATOM 774 O O . GLU A 1 98 ? -10.210 -0.892 -7.107 1.00 90.12 98 GLU A O 1
ATOM 779 N N . GLU A 1 99 ? -9.457 -2.458 -8.528 1.00 90.25 99 GLU A N 1
ATOM 780 C CA . GLU A 1 99 ? -9.653 -3.588 -7.608 1.00 90.25 99 GLU A CA 1
ATOM 781 C C . GLU A 1 99 ? -8.879 -3.401 -6.291 1.00 90.25 99 GLU A C 1
ATOM 783 O O . GLU A 1 99 ? -9.433 -3.528 -5.192 1.00 90.25 99 GLU A O 1
ATOM 788 N N . LEU A 1 100 ? -7.594 -3.043 -6.382 1.00 89.25 100 LEU A N 1
ATOM 789 C CA . LEU A 1 100 ? -6.756 -2.812 -5.205 1.00 89.25 100 LEU A CA 1
ATOM 790 C C . LEU A 1 100 ? -7.212 -1.598 -4.403 1.00 89.25 100 LEU A C 1
ATOM 792 O O . LEU A 1 100 ? -7.171 -1.636 -3.173 1.00 89.25 100 LEU A O 1
ATOM 796 N N . ARG A 1 101 ? -7.655 -0.535 -5.078 1.00 89.81 101 ARG A N 1
ATOM 797 C CA . ARG A 1 101 ? -8.185 0.667 -4.435 1.00 89.81 101 ARG A CA 1
ATOM 798 C C . ARG A 1 101 ? -9.491 0.368 -3.709 1.00 89.81 101 ARG A C 1
ATOM 800 O O . ARG A 1 101 ? -9.644 0.812 -2.576 1.00 89.81 101 ARG A O 1
ATOM 807 N N . SER A 1 102 ? -10.390 -0.423 -4.291 1.00 89.38 102 SER A N 1
ATOM 808 C CA . SER A 1 102 ? -11.602 -0.884 -3.608 1.00 89.38 102 SER A CA 1
ATOM 809 C C . SER A 1 102 ? -11.266 -1.693 -2.356 1.00 89.38 102 SER A C 1
ATOM 811 O O . SER A 1 102 ? -11.774 -1.376 -1.284 1.00 89.38 102 SER A O 1
ATOM 813 N N . SER A 1 103 ? -10.341 -2.656 -2.456 1.00 88.81 103 SER A N 1
ATOM 814 C CA . SER A 1 103 ? -9.887 -3.439 -1.297 1.00 88.81 103 SER A CA 1
ATOM 815 C C . SER A 1 103 ? -9.181 -2.581 -0.238 1.00 88.81 103 SER A C 1
ATOM 817 O O . SER A 1 103 ? -9.266 -2.868 0.954 1.00 88.81 103 SER A O 1
ATOM 819 N N . LEU A 1 104 ? -8.450 -1.540 -0.648 1.00 88.94 104 LEU A N 1
ATOM 820 C CA . LEU A 1 104 ? -7.823 -0.579 0.258 1.00 88.94 104 LEU A CA 1
ATOM 821 C C . LEU A 1 104 ? -8.877 0.239 1.008 1.00 88.94 104 LEU A C 1
ATOM 823 O O . LEU A 1 104 ? -8.774 0.381 2.221 1.00 88.94 104 LEU A O 1
ATOM 827 N N . ILE A 1 105 ? -9.870 0.770 0.295 1.00 88.75 105 ILE A N 1
ATOM 828 C CA . ILE A 1 105 ? -10.945 1.576 0.879 1.00 88.75 105 ILE A CA 1
ATOM 829 C C . ILE A 1 105 ? -11.759 0.744 1.869 1.00 88.75 105 ILE A C 1
ATOM 831 O O . ILE A 1 105 ? -11.986 1.207 2.980 1.00 88.75 105 ILE A O 1
ATOM 835 N N . GLU A 1 106 ? -12.128 -0.483 1.501 1.00 88.31 106 GLU A N 1
ATOM 836 C CA . GLU A 1 106 ? -12.841 -1.419 2.377 1.00 88.31 106 GLU A CA 1
ATOM 837 C C . GLU A 1 106 ? -12.060 -1.664 3.676 1.00 88.31 106 GLU A C 1
ATOM 839 O O . GLU A 1 106 ? -12.576 -1.445 4.769 1.00 88.31 106 GLU A O 1
ATOM 844 N N . ALA A 1 107 ? -10.773 -2.002 3.565 1.00 88.81 107 ALA A N 1
ATOM 845 C CA . ALA A 1 107 ? -9.941 -2.259 4.734 1.00 88.81 107 ALA A CA 1
ATOM 846 C C . ALA A 1 107 ? -9.687 -1.020 5.594 1.00 88.81 107 ALA A C 1
ATOM 848 O O . ALA A 1 107 ? -9.461 -1.159 6.790 1.00 88.81 107 ALA A O 1
ATOM 849 N N . VAL A 1 108 ? -9.680 0.182 5.010 1.00 88.06 108 VAL A N 1
ATOM 850 C CA . VAL A 1 108 ? -9.546 1.427 5.777 1.00 88.06 108 VAL A CA 1
ATOM 851 C C . VAL A 1 108 ? -10.865 1.806 6.447 1.00 88.06 108 VAL A C 1
ATOM 853 O O . VAL A 1 108 ? -10.845 2.295 7.575 1.00 88.06 108 VAL A O 1
ATOM 856 N N . ALA A 1 109 ? -11.996 1.549 5.791 1.00 88.38 109 ALA A N 1
ATOM 857 C CA . ALA A 1 109 ? -13.321 1.751 6.357 1.00 88.38 109 ALA A CA 1
ATOM 858 C C . ALA A 1 109 ? -13.545 0.857 7.587 1.00 88.38 109 ALA A C 1
ATOM 860 O O . ALA A 1 109 ? -14.076 1.326 8.583 1.00 88.38 109 ALA A O 1
ATOM 861 N N . GLU A 1 110 ? -13.043 -0.382 7.592 1.00 87.12 110 GLU A N 1
ATOM 862 C CA . GLU A 1 110 ? -13.106 -1.266 8.770 1.00 87.12 110 GLU A CA 1
ATOM 863 C C . GLU A 1 110 ? -12.346 -0.738 10.006 1.00 87.12 110 GLU A C 1
ATOM 865 O O . GLU A 1 110 ? -12.596 -1.193 11.122 1.00 87.12 110 GLU A O 1
ATOM 870 N N . LEU A 1 111 ? -11.416 0.209 9.838 1.00 84.25 111 LEU A N 1
ATOM 871 C CA . LEU A 1 111 ? -10.607 0.761 10.937 1.00 84.25 111 LEU A CA 1
ATOM 872 C C . LEU A 1 111 ? -11.296 1.919 11.665 1.00 84.25 111 LEU A C 1
ATOM 874 O O . LEU A 1 111 ? -10.837 2.328 12.736 1.00 84.25 111 LEU A O 1
ATOM 878 N N . ASP A 1 112 ? -12.333 2.505 11.068 1.00 84.31 112 ASP A N 1
ATOM 879 C CA . ASP A 1 112 ? -12.998 3.689 11.596 1.00 84.31 112 ASP A CA 1
ATOM 880 C C . ASP A 1 112 ? -14.508 3.617 11.346 1.00 84.31 112 ASP A C 1
ATOM 882 O O . ASP A 1 112 ? -14.952 3.606 10.202 1.00 84.31 112 ASP A O 1
ATOM 886 N N . GLU A 1 113 ? -15.296 3.587 12.425 1.00 84.50 113 GLU A N 1
ATOM 887 C CA . GLU A 1 113 ? -16.760 3.480 12.361 1.00 84.50 113 GLU A CA 1
ATOM 888 C C . GLU A 1 113 ? -17.382 4.575 11.476 1.00 84.50 113 GLU A C 1
ATOM 890 O O . GLU A 1 113 ? -18.284 4.279 10.695 1.00 84.50 113 GLU A O 1
ATOM 895 N N . GLU A 1 114 ? -16.852 5.805 11.508 1.00 85.88 114 GLU A N 1
ATOM 896 C CA . GLU A 1 114 ? -17.358 6.902 10.672 1.00 85.88 114 GLU 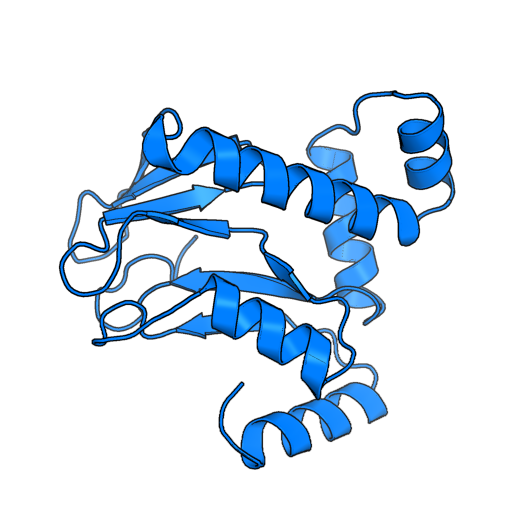A CA 1
ATOM 897 C C . GLU A 1 114 ? -17.092 6.648 9.180 1.00 85.88 114 GLU A C 1
ATOM 899 O O . GLU A 1 114 ? -17.928 6.950 8.329 1.00 85.88 114 GLU A O 1
ATOM 904 N N . LEU A 1 115 ? -15.936 6.072 8.837 1.00 86.44 115 LEU A N 1
ATOM 905 C CA . LEU A 1 115 ? -15.621 5.721 7.450 1.00 86.44 115 LEU A CA 1
ATOM 906 C C . LEU A 1 115 ? -16.402 4.497 6.979 1.00 86.44 115 LEU A C 1
ATOM 908 O O . LEU A 1 115 ? -16.769 4.433 5.805 1.00 86.44 115 LEU A O 1
ATOM 912 N N . MET A 1 116 ? -16.674 3.549 7.877 1.00 86.31 116 MET A N 1
ATOM 913 C CA . MET A 1 116 ? -17.529 2.400 7.598 1.00 86.31 116 MET A CA 1
ATOM 914 C C . MET A 1 116 ? -18.956 2.833 7.267 1.00 86.31 116 MET A C 1
ATOM 916 O O . MET A 1 116 ? -19.518 2.353 6.283 1.00 86.31 116 MET A O 1
ATOM 920 N N . GLU A 1 117 ? -19.529 3.758 8.041 1.00 87.38 117 GLU A N 1
ATOM 921 C CA . GLU A 1 117 ? -20.855 4.318 7.762 1.00 87.38 117 GLU A 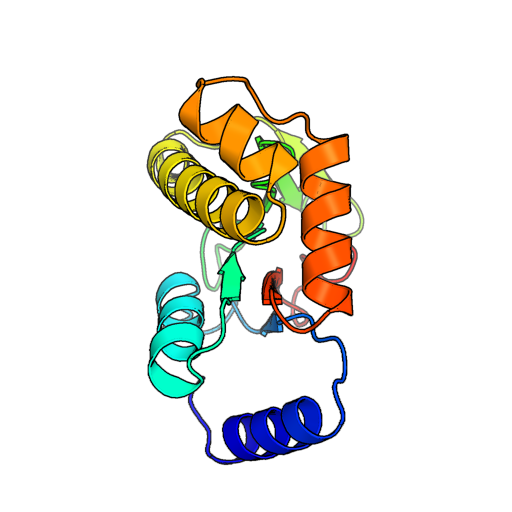CA 1
ATOM 922 C C . GLU A 1 117 ? -20.888 4.993 6.388 1.00 87.38 117 GLU A C 1
ATOM 924 O O . GLU A 1 117 ? -21.706 4.617 5.547 1.00 87.38 117 GLU A O 1
ATOM 929 N N . LYS A 1 118 ? -19.929 5.884 6.102 1.00 86.00 118 LYS A N 1
ATOM 930 C CA . LYS A 1 118 ? -19.805 6.532 4.785 1.00 86.00 118 LYS A CA 1
ATOM 931 C C . LYS A 1 118 ? -19.704 5.526 3.642 1.00 86.00 118 LYS A C 1
ATOM 933 O O . LYS A 1 118 ? -20.384 5.666 2.629 1.00 86.00 118 LYS A O 1
ATOM 938 N N . TYR A 1 119 ? -18.884 4.490 3.810 1.00 85.81 119 TYR A N 1
ATOM 939 C CA . TYR A 1 119 ? -18.712 3.447 2.804 1.00 85.81 119 TYR A CA 1
ATOM 940 C C . TYR A 1 119 ? -20.015 2.674 2.539 1.00 85.81 119 TYR A C 1
ATOM 942 O O . TYR A 1 119 ? -20.361 2.438 1.381 1.00 85.81 119 TYR A O 1
A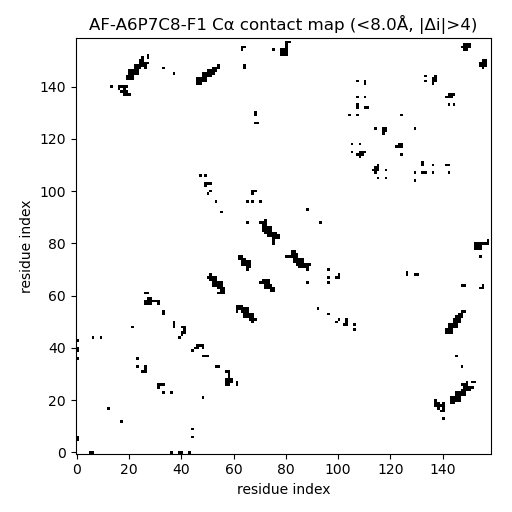TOM 950 N N . LEU A 1 120 ? -20.767 2.319 3.589 1.00 85.75 120 LEU A N 1
ATOM 951 C CA . LEU A 1 120 ? -22.057 1.627 3.472 1.00 85.75 120 LEU A CA 1
ATOM 952 C C . LEU A 1 120 ? -23.150 2.505 2.850 1.00 85.75 120 LEU A C 1
ATOM 954 O O . LEU A 1 120 ? -24.008 1.997 2.126 1.00 85.75 120 LEU A O 1
ATOM 958 N N . GLU A 1 121 ? -23.112 3.809 3.112 1.00 87.19 121 GLU A N 1
ATOM 959 C CA . GLU A 1 121 ? -24.011 4.798 2.509 1.00 87.19 121 GLU A CA 1
ATOM 960 C C . GLU A 1 121 ? -23.629 5.144 1.058 1.00 87.19 121 GLU A C 1
ATOM 962 O O . GLU A 1 121 ? -24.405 5.783 0.344 1.00 87.19 121 GLU A O 1
ATOM 967 N N . GLY A 1 122 ? -22.472 4.664 0.586 1.00 81.75 122 GLY A N 1
ATOM 968 C CA . GLY A 1 122 ? -21.948 4.946 -0.748 1.00 81.75 122 GLY A CA 1
ATOM 969 C C . GLY A 1 122 ? -21.389 6.363 -0.889 1.00 81.75 122 GLY A C 1
ATOM 970 O O . GLY A 1 122 ? -21.272 6.861 -2.011 1.00 81.75 122 GLY A O 1
ATOM 971 N N . GLU A 1 123 ? -21.061 7.023 0.223 1.00 83.25 123 GLU A N 1
ATOM 972 C CA . GLU A 1 123 ? -20.372 8.308 0.216 1.00 83.25 123 GLU A CA 1
ATOM 973 C C . GLU A 1 123 ? -18.899 8.130 -0.181 1.00 83.25 123 GLU A C 1
ATOM 975 O O . GLU A 1 123 ? -18.203 7.214 0.264 1.00 83.25 123 GLU A O 1
ATOM 980 N N . GLU A 1 124 ? -18.394 9.034 -1.024 1.00 78.12 124 GLU A N 1
ATOM 981 C CA . GLU A 1 124 ? -16.984 9.025 -1.406 1.00 78.12 124 GLU A CA 1
ATOM 982 C C . GLU A 1 124 ? -16.101 9.477 -0.237 1.00 78.12 124 GLU A C 1
ATOM 984 O O . GLU A 1 124 ? -16.177 10.618 0.225 1.00 78.12 124 GLU A O 1
ATOM 989 N N . ILE A 1 125 ? -15.202 8.596 0.204 1.00 84.69 125 ILE A N 1
ATOM 990 C CA . ILE A 1 125 ? -14.170 8.937 1.186 1.00 84.69 125 ILE A CA 1
ATOM 991 C C . ILE A 1 125 ? -13.131 9.836 0.514 1.00 84.69 125 ILE A C 1
ATOM 993 O O . ILE A 1 125 ? -12.519 9.475 -0.498 1.00 84.69 125 ILE A O 1
ATOM 997 N N . THR A 1 126 ? -12.902 11.015 1.088 1.00 88.56 126 THR A N 1
ATOM 998 C CA . THR A 1 126 ? -11.957 11.978 0.518 1.00 88.56 126 THR A CA 1
ATOM 999 C C . THR A 1 126 ? -10.503 11.530 0.718 1.00 88.56 126 THR A C 1
ATOM 1001 O O . THR A 1 126 ? -10.165 10.839 1.679 1.00 88.56 126 THR A O 1
ATOM 1004 N N . ILE A 1 127 ? -9.592 11.967 -0.162 1.00 88.25 127 ILE A N 1
ATOM 1005 C CA . ILE A 1 127 ? -8.151 11.646 -0.060 1.00 88.25 127 ILE A CA 1
ATOM 1006 C C . ILE A 1 127 ? -7.558 12.016 1.319 1.00 88.25 127 ILE A C 1
ATOM 1008 O O . ILE A 1 127 ? -6.812 11.206 1.878 1.00 88.25 127 ILE A O 1
ATOM 1012 N N . PRO A 1 128 ? -7.850 13.196 1.911 1.00 88.69 128 PRO A N 1
ATOM 1013 C CA . PRO A 1 128 ? -7.353 13.540 3.242 1.00 88.69 128 PRO A CA 1
ATOM 1014 C C . PRO A 1 128 ? -7.854 12.598 4.342 1.00 88.69 128 PRO A C 1
ATOM 1016 O O . PRO A 1 128 ? -7.067 12.229 5.214 1.00 88.69 128 PRO A O 1
ATOM 1019 N N . GLU A 1 129 ? -9.124 12.189 4.292 1.00 87.31 129 GLU A N 1
ATOM 1020 C CA . GLU A 1 129 ? -9.707 11.232 5.242 1.00 87.31 129 GLU A CA 1
ATOM 1021 C C . GLU A 1 129 ? -9.060 9.854 5.095 1.00 87.31 129 GLU A C 1
ATOM 1023 O O . GLU A 1 129 ? -8.615 9.276 6.086 1.00 87.31 129 GLU A O 1
ATOM 1028 N N . LEU A 1 130 ? -8.896 9.380 3.856 1.00 88.00 130 LEU A N 1
ATOM 1029 C CA . LEU A 1 130 ? -8.226 8.115 3.557 1.00 88.00 130 LEU A CA 1
ATOM 1030 C C . LEU A 1 130 ? -6.785 8.111 4.097 1.00 88.00 130 LEU A C 1
ATOM 1032 O O . LEU A 1 130 ? -6.379 7.180 4.794 1.00 88.00 130 LEU A O 1
ATOM 1036 N N . LYS A 1 131 ? -6.017 9.185 3.860 1.00 89.06 131 LYS A N 1
ATOM 1037 C CA . LYS A 1 131 ? -4.652 9.341 4.399 1.00 89.06 131 LYS A CA 1
ATOM 1038 C C . LYS A 1 131 ? -4.633 9.390 5.928 1.00 89.06 131 LYS A C 1
ATOM 1040 O O . LYS A 1 131 ? -3.741 8.803 6.548 1.00 89.06 131 LYS A O 1
ATOM 1045 N N . ALA A 1 132 ? -5.590 10.083 6.544 1.00 90.19 132 ALA A N 1
ATOM 1046 C CA . ALA A 1 132 ? -5.697 10.173 7.997 1.00 90.19 132 ALA A CA 1
ATOM 1047 C C . ALA A 1 132 ? -5.996 8.805 8.626 1.00 90.19 132 ALA A C 1
ATOM 1049 O O . ALA A 1 132 ? -5.341 8.426 9.600 1.00 90.19 132 ALA A O 1
ATOM 1050 N N . ALA A 1 133 ? -6.911 8.038 8.038 1.00 90.12 133 ALA A N 1
ATOM 1051 C CA . ALA A 1 133 ? -7.283 6.719 8.526 1.00 90.12 133 ALA A CA 1
ATOM 1052 C C . ALA A 1 133 ? -6.187 5.672 8.303 1.00 90.12 133 ALA A C 1
ATOM 1054 O O . ALA A 1 133 ? -5.846 4.955 9.243 1.00 90.12 133 ALA A O 1
ATOM 1055 N N . ILE A 1 134 ? -5.518 5.667 7.142 1.00 89.31 134 ILE A N 1
ATOM 1056 C CA . ILE A 1 134 ? -4.318 4.838 6.919 1.00 89.31 134 ILE A CA 1
ATOM 1057 C C . ILE A 1 134 ? -3.265 5.135 7.990 1.00 89.31 134 ILE A C 1
ATOM 1059 O O . ILE A 1 134 ? -2.695 4.217 8.587 1.00 89.31 134 ILE A O 1
ATOM 1063 N N . ARG A 1 135 ? -3.009 6.418 8.277 1.00 89.62 135 ARG A N 1
ATOM 1064 C CA . ARG A 1 135 ? -2.050 6.820 9.312 1.00 89.62 135 ARG A CA 1
ATOM 1065 C C . ARG A 1 135 ? -2.479 6.329 10.695 1.00 89.62 135 ARG A C 1
ATOM 1067 O O . ARG A 1 135 ? -1.638 5.796 11.417 1.00 89.62 135 ARG A O 1
ATOM 1074 N N . LYS A 1 136 ? -3.752 6.494 11.061 1.00 89.50 136 LYS A N 1
ATOM 1075 C CA . LYS A 1 136 ? -4.315 6.040 12.342 1.00 89.50 136 LYS A CA 1
ATOM 1076 C C . LYS A 1 136 ? -4.187 4.521 12.493 1.00 89.50 136 LYS A C 1
ATOM 1078 O O . LYS A 1 136 ? -3.580 4.071 13.460 1.00 89.50 136 LYS A O 1
ATOM 1083 N N . GLY A 1 137 ? -4.617 3.750 11.495 1.00 88.88 137 GLY A N 1
ATOM 1084 C CA . GLY A 1 137 ? -4.496 2.289 11.484 1.00 88.88 137 GLY A CA 1
ATOM 1085 C C . GLY A 1 137 ? -3.052 1.791 11.527 1.00 88.88 137 GLY A C 1
ATOM 1086 O O . GLY A 1 137 ? -2.744 0.824 12.222 1.00 88.88 137 GLY A O 1
ATOM 1087 N N . THR A 1 138 ? -2.136 2.493 10.850 1.00 88.81 138 THR A N 1
ATOM 1088 C CA . THR A 1 138 ? -0.699 2.173 10.896 1.00 88.81 138 THR A CA 1
ATOM 1089 C C . THR A 1 138 ? -0.125 2.386 12.295 1.00 88.81 138 THR A C 1
ATOM 1091 O O . THR A 1 138 ? 0.631 1.548 12.789 1.00 88.81 138 THR A O 1
ATOM 1094 N N . LEU A 1 139 ? -0.483 3.494 12.952 1.00 87.81 139 LEU A N 1
ATOM 1095 C CA . LEU A 1 139 ? -0.048 3.802 14.318 1.00 87.81 139 LEU A CA 1
ATOM 1096 C C . LEU A 1 139 ? -0.651 2.847 15.354 1.00 87.81 139 LEU A C 1
ATOM 1098 O O . LEU A 1 139 ? 0.033 2.496 16.312 1.00 87.81 139 LEU A O 1
ATOM 1102 N N . ASN A 1 140 ? -1.885 2.395 15.134 1.00 87.94 140 ASN A N 1
ATOM 1103 C CA . ASN A 1 140 ? -2.565 1.422 15.988 1.00 87.94 140 ASN A CA 1
ATOM 1104 C C . ASN A 1 140 ? -2.135 -0.027 15.729 1.00 87.94 140 ASN A C 1
ATOM 1106 O O . ASN A 1 140 ? -2.526 -0.915 16.479 1.00 87.94 140 ASN A O 1
ATOM 1110 N N . VAL A 1 141 ? -1.298 -0.279 14.713 1.00 86.94 141 VAL A N 1
ATOM 1111 C CA . VAL A 1 141 ? -0.806 -1.629 14.374 1.00 86.94 141 VAL A CA 1
ATOM 1112 C C . VAL A 1 141 ? -1.937 -2.552 13.872 1.00 86.94 141 VAL A C 1
ATOM 1114 O O . VAL A 1 141 ? -1.817 -3.779 13.876 1.00 86.94 141 VAL A O 1
ATOM 1117 N N . GLU A 1 142 ? -3.020 -1.948 13.384 1.00 86.88 142 GLU A N 1
ATOM 1118 C CA . GLU A 1 142 ? -4.218 -2.602 12.836 1.00 86.88 142 GLU A CA 1
ATOM 1119 C C . GLU A 1 142 ? -4.194 -2.657 11.308 1.00 86.88 142 GLU A C 1
ATOM 1121 O O . GLU A 1 142 ? -4.867 -3.491 10.713 1.00 86.88 142 GLU A O 1
ATOM 1126 N N . PHE A 1 143 ? -3.387 -1.801 10.678 1.00 89.38 143 PHE A N 1
ATOM 1127 C CA . PHE A 1 143 ? -3.234 -1.708 9.233 1.00 89.38 143 PHE A CA 1
ATOM 1128 C C . PHE A 1 143 ? -1.761 -1.566 8.854 1.00 89.38 143 PHE A C 1
ATOM 1130 O O . PHE A 1 143 ? -0.998 -0.866 9.520 1.00 89.38 143 PHE A O 1
ATOM 1137 N N . TYR A 1 144 ? -1.353 -2.221 7.770 1.00 90.19 144 TYR A N 1
ATOM 1138 C CA . TYR A 1 144 ? 0.036 -2.228 7.317 1.00 90.19 144 TYR A CA 1
ATOM 1139 C C . TYR A 1 144 ? 0.112 -1.797 5.850 1.00 90.19 144 TYR A C 1
ATOM 1141 O O . TYR A 1 144 ? -0.098 -2.628 4.962 1.00 90.19 144 TYR A O 1
ATOM 1149 N N . PRO A 1 145 ? 0.430 -0.523 5.562 1.00 90.88 145 PRO A N 1
ATOM 1150 C CA . PRO A 1 145 ? 0.556 -0.062 4.189 1.00 90.88 145 PRO A CA 1
ATOM 1151 C C . PRO A 1 145 ? 1.741 -0.758 3.517 1.00 90.88 145 PRO A C 1
ATOM 1153 O O . PRO A 1 145 ? 2.851 -0.803 4.066 1.00 90.88 145 PRO A O 1
ATOM 1156 N N . VAL A 1 146 ? 1.493 -1.305 2.329 1.00 89.31 146 VAL A N 1
ATOM 1157 C CA . VAL A 1 146 ? 2.510 -1.934 1.490 1.00 89.31 146 VAL A CA 1
ATOM 1158 C C . VAL A 1 146 ? 2.884 -0.992 0.354 1.00 89.31 146 VAL A C 1
ATOM 1160 O O . VAL A 1 146 ? 2.061 -0.668 -0.503 1.00 89.31 146 VAL A O 1
ATOM 1163 N N . LEU A 1 147 ? 4.147 -0.583 0.363 1.00 86.56 147 LEU A N 1
ATOM 1164 C CA . LEU A 1 147 ? 4.793 0.211 -0.671 1.00 86.56 147 LEU A CA 1
ATOM 1165 C C . LEU A 1 147 ? 5.698 -0.666 -1.522 1.00 86.56 147 LEU A C 1
ATOM 1167 O O . LEU A 1 147 ? 6.146 -1.743 -1.103 1.00 86.56 147 LEU A O 1
ATOM 1171 N N . VAL A 1 148 ? 6.005 -0.163 -2.709 1.00 83.00 148 VAL A N 1
ATOM 1172 C CA . VAL A 1 148 ? 6.862 -0.836 -3.674 1.00 83.00 148 VAL A CA 1
ATOM 1173 C C . VAL A 1 148 ? 7.966 0.095 -4.142 1.00 83.00 148 VAL A C 1
ATOM 1175 O O . VAL A 1 148 ? 7.762 1.287 -4.346 1.00 83.00 148 VAL A O 1
ATOM 1178 N N . GLY A 1 149 ? 9.151 -0.467 -4.349 1.00 73.88 149 GLY A N 1
ATOM 1179 C CA . GLY A 1 149 ? 10.227 0.251 -5.008 1.00 73.88 149 GLY A CA 1
ATOM 1180 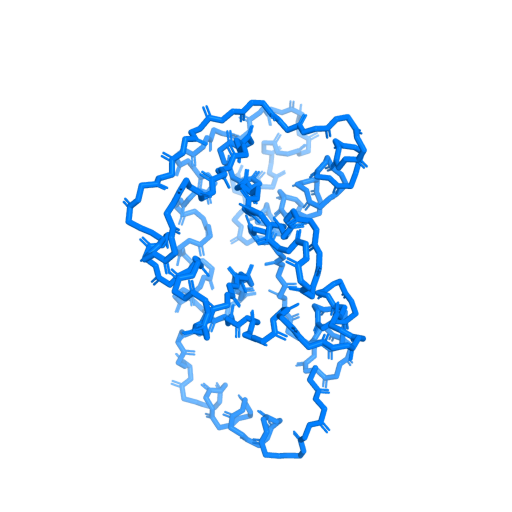C C . GLY A 1 149 ? 11.407 -0.648 -5.342 1.00 73.88 149 GLY A C 1
ATOM 1181 O O . GLY A 1 149 ? 11.507 -1.804 -4.920 1.00 73.88 149 GLY A O 1
ATOM 1182 N N . SER A 1 150 ? 12.336 -0.102 -6.114 1.00 65.81 150 SER A N 1
ATOM 1183 C CA . SER A 1 150 ? 13.636 -0.703 -6.370 1.00 65.81 150 SER A CA 1
ATOM 1184 C C . SER A 1 150 ? 14.715 0.219 -5.823 1.00 65.81 150 SER A C 1
ATOM 1186 O O . SER A 1 150 ? 15.121 1.195 -6.454 1.00 65.81 150 SER A O 1
ATOM 1188 N N . ALA A 1 151 ? 15.237 -0.141 -4.648 1.00 60.41 151 ALA A N 1
ATOM 1189 C CA . ALA A 1 151 ? 16.396 0.540 -4.080 1.00 60.41 151 ALA A CA 1
ATOM 1190 C C . ALA A 1 151 ? 17.662 0.359 -4.933 1.00 60.41 151 ALA A C 1
ATOM 1192 O O . ALA A 1 151 ? 18.609 1.119 -4.785 1.00 60.41 151 ALA A O 1
ATOM 1193 N N . PHE A 1 152 ? 17.688 -0.640 -5.824 1.00 51.97 152 PHE A N 1
ATOM 1194 C CA . PHE A 1 152 ? 18.816 -0.880 -6.722 1.00 51.97 152 PHE A CA 1
ATOM 1195 C C . PHE A 1 152 ? 18.836 0.096 -7.906 1.00 51.97 152 PHE A C 1
ATOM 1197 O O . PHE A 1 152 ? 19.907 0.528 -8.318 1.00 51.97 152 PHE A O 1
ATOM 1204 N N . LYS A 1 153 ? 17.659 0.484 -8.412 1.00 55.44 153 LYS A N 1
ATOM 1205 C CA . LYS A 1 153 ? 17.510 1.483 -9.482 1.00 55.44 153 LYS A CA 1
ATOM 1206 C C . LYS A 1 153 ? 17.217 2.897 -8.951 1.00 55.44 153 LYS A C 1
ATOM 1208 O O . LYS A 1 153 ? 16.886 3.762 -9.742 1.00 55.44 153 LYS A O 1
ATOM 1213 N N . ASN A 1 154 ? 17.288 3.126 -7.631 1.00 58.38 154 ASN A N 1
ATOM 1214 C CA . ASN A 1 154 ? 16.855 4.357 -6.937 1.00 58.38 154 ASN A CA 1
ATOM 1215 C C . ASN A 1 154 ? 15.403 4.802 -7.223 1.00 58.38 154 ASN A C 1
ATOM 1217 O O . ASN A 1 154 ? 15.020 5.920 -6.894 1.00 58.38 154 ASN A O 1
ATOM 1221 N N . LYS A 1 155 ? 14.563 3.927 -7.778 1.00 58.19 155 LYS A N 1
ATOM 1222 C CA . LYS A 1 155 ? 13.176 4.229 -8.154 1.00 58.19 155 LYS A CA 1
ATOM 1223 C C . LYS A 1 155 ? 12.234 3.796 -7.027 1.00 58.19 155 LYS A C 1
ATOM 1225 O O . LYS A 1 155 ? 12.257 2.633 -6.629 1.00 58.19 155 LYS A O 1
ATOM 1230 N N . GLY A 1 156 ? 11.428 4.709 -6.484 1.00 52.59 156 GLY A N 1
ATOM 1231 C CA . GLY A 1 156 ? 10.459 4.407 -5.411 1.00 52.59 156 GLY A CA 1
ATOM 1232 C C . GLY A 1 156 ? 11.010 4.419 -3.984 1.00 52.59 156 GLY A C 1
ATOM 1233 O O . GLY A 1 156 ? 10.341 3.951 -3.074 1.00 52.59 156 GLY A O 1
ATOM 1234 N N . VAL A 1 157 ? 12.223 4.942 -3.764 1.00 52.12 157 VAL A N 1
ATOM 1235 C CA . VAL A 1 157 ? 12.806 5.106 -2.410 1.00 52.12 157 VAL A CA 1
ATOM 1236 C C . VAL A 1 157 ? 12.460 6.468 -1.789 1.00 52.12 157 VAL A C 1
ATOM 1238 O O . VAL A 1 157 ? 12.489 6.611 -0.571 1.00 52.12 157 VAL A O 1
ATOM 1241 N N . MET A 1 158 ? 12.139 7.462 -2.621 1.00 51.41 158 MET A N 1
ATOM 1242 C CA . MET A 1 158 ? 11.828 8.841 -2.214 1.00 51.41 158 MET A CA 1
ATOM 1243 C C . MET A 1 158 ? 10.340 9.208 -2.367 1.00 51.41 158 MET A C 1
ATOM 1245 O O . MET A 1 158 ? 10.004 10.374 -2.181 1.00 51.41 158 MET A O 1
ATOM 1249 N N . ALA A 1 159 ? 9.494 8.241 -2.749 1.00 45.78 159 ALA A N 1
ATOM 1250 C CA . ALA A 1 159 ? 8.062 8.434 -2.990 1.00 45.78 159 ALA A CA 1
ATOM 1251 C C . ALA A 1 159 ? 7.264 8.550 -1.685 1.00 45.78 159 ALA A C 1
ATOM 1253 O O . ALA A 1 159 ? 7.553 7.764 -0.751 1.00 45.78 159 ALA A O 1
#

Secondary structure (DSSP, 8-state):
---HHHHHHHHHHHHTT----EEEE-TTSTT--HHHHHHHHHHHH---EEESEEEES-GGG--EEEETTTTEEEEE-STTS--EEEEPPPHHHHHHHHHHHHHHHHHHHTT-HHHHHHHHHTPPPPHHHHHHHHHHHHHHTS-EEEEEEBTTTTBTS--

Radius of gyration: 15.89 Å; Cα contacts (8 Å, |Δi|>4): 271; chains: 1; bounding box: 43×31×41 Å

Mean predicted aligned error: 7.69 Å

Sequence (159 aa):
CKTTASETVWRQATTYGVPRVVFVNKMDKIGADFLYSVGTLRDRLQANAHAIQLPIGAEDNFEGIIDLVENVAYFYEDDLGTRSDAKEIPEEYKEQAEELRSSLIEAVAELDEELMEKYLEGEEITIPELKAAIRKGTLNVEFYPVLVGSAFKNKGVMA

pLDDT: mean 79.66, std 11.53, range [44.69, 90.88]

Solvent-accessible surface area (backbone atoms only — not comparable to full-atom values): 8706 Å² total; per-residue (Å²): 98,91,53,76,64,60,57,53,53,50,52,52,37,58,77,68,61,50,58,52,73,44,73,52,64,52,39,58,38,92,87,50,51,66,67,60,35,44,48,38,37,31,76,74,66,72,40,56,48,38,61,45,39,45,70,37,63,46,28,91,55,55,46,32,40,29,36,49,73,81,66,37,18,34,37,48,79,42,77,65,32,79,46,63,46,82,40,78,61,54,76,90,50,39,64,59,47,51,54,43,34,50,56,36,50,55,61,45,18,76,73,32,72,72,46,35,50,35,53,75,74,67,48,84,80,47,60,70,56,52,53,51,43,51,50,50,27,20,60,69,59,66,31,27,52,26,40,54,27,21,73,89,51,33,33,51,73,82,115

Organism: Bacillus amyloliquefaciens (NCBI:tx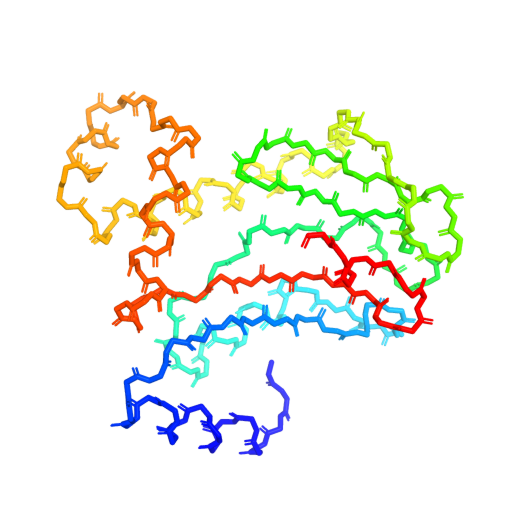id1390)

InterPro domains:
  IPR000795 Translational (tr)-type GTP-binding domain [PF00009] 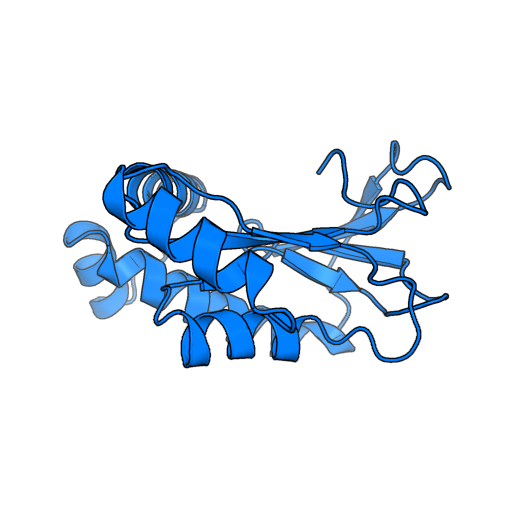(5-157)
  IPR005225 Small GTP-bind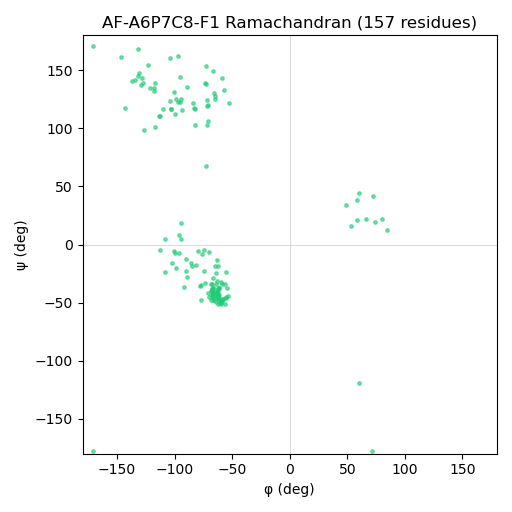ing domain [TIGR00231] (5-71)
  IPR027417 P-loop containing nucleoside triphosphate hydrolase [G3DSA:3.40.50.300] (3-159)
  IPR027417 P-loop containing nucleoside triphosphate hydrolase [SSF52540] (5-158)

Foldseek 3Di:
DPDPVVLVVLVVCVVVQHQAAAEQEDQQDDPDDPVVVQVCCCVPVVAQEAEQKDFDDGRPRRFWIAGLLVQWIWGQPDLQQPDTDTDHDPPVCNVVSVVSSVSLQVLLLVQDVVSVVCVVVVHDDHSVNSVVSQVVCSSSSRYYYYFYDYVPSNHRPVD

Nearest PDB structures (foldseek):
  5vh6-assembly1_A  TM=9.711E-01  e=8.976E-25  Bacillus subtilis subsp. subtilis str. 168
  6bk7-assembly2_B  TM=9.723E-01  e=2.013E-21  Enterococcus faecalis V583
  2bv3-assembly1_A  TM=9.446E-01  e=4.546E-19  Thermus thermophilus
  1zn0-assembly1_B  TM=9.468E-01  e=9.770E-19  Escherichia coli
  2om7-assembly1_L  TM=9.465E-01  e=2.385E-18  Thermus thermophilus